Protein AF-A0A535I6F3-F1 (afdb_monomer_lite)

pLDDT: mean 93.2, std 7.78, range [44.72, 98.62]

Sequence (160 aa):
MRSAPRPLDLARDRAALLQLWEVTLGATWPVHADALIAATPLGYVFETPDQLVGAIAFDESGAISYVIVDPSWRRQGIGRALHDAVVDHFRTPPQWHLGGQRSIWPGAPTDLLDADPFFTALGWVMGHTVVDMSMPTSDFRLDPEIPARMAAAGVRFDHA

Secondary structure (DSSP, 8-state):
--PPPEE--HHHHHHHHHHHHIIIIITTS---HHHHHHT-SEEEEEE-SS-EEEEEEE-TTSEEEEEEE-GGGTTSSHHHHHHHHHHHH-SS----EES-TT-SSSS--TT-TTHHHHHHTTT--------------TT----THHHHHHHHTT--PPP-

Radius of gyration: 20.09 Å; chains: 1; bounding box: 48×33×58 Å

Foldseek 3Di:
DQDFWDKDDCVPCLVQVLVQCCQFPCVPDNDDSVLVVLQAPIKIFGDDPVGTFWIWGDDPQQETQDIGGRPVCPPVCRSVSRVVVSCVVDPDDHPHAYADPRHPDNHDDVVVVVRVVVVVVVVDDDDDDDDDDDDDCPPDDDDPVVVVVCVVVVHDDDDD

Structure (mmCIF, N/CA/C/O backbone):
data_AF-A0A535I6F3-F1
#
_entry.id   AF-A0A535I6F3-F1
#
loop_
_atom_site.group_PDB
_atom_site.id
_atom_site.type_symbol
_atom_site.label_atom_id
_atom_site.label_alt_id
_atom_site.label_comp_id
_atom_site.label_asym_id
_atom_site.label_entity_id
_atom_site.label_seq_id
_atom_site.pdbx_PDB_ins_code
_atom_site.Cartn_x
_atom_site.Cartn_y
_atom_site.Cartn_z
_atom_site.occupancy
_atom_site.B_iso_or_equiv
_atom_site.auth_seq_id
_atom_site.auth_comp_id
_atom_site.auth_asym_id
_atom_site.auth_atom_id
_atom_site.pdbx_PDB_model_num
ATOM 1 N N . MET A 1 1 ? -17.852 -2.028 20.811 1.00 44.72 1 MET A N 1
ATOM 2 C CA . MET A 1 1 ? -16.604 -1.289 21.094 1.00 44.72 1 MET A CA 1
ATOM 3 C C . MET A 1 1 ? -15.813 -1.283 19.795 1.00 44.72 1 MET A C 1
ATOM 5 O O . MET A 1 1 ? -15.519 -2.368 19.317 1.00 44.72 1 MET A O 1
ATOM 9 N N . ARG A 1 2 ? -15.599 -0.135 19.138 1.00 54.09 2 ARG A N 1
ATOM 10 C CA . ARG A 1 2 ? -14.717 -0.100 17.957 1.00 54.09 2 ARG A CA 1
ATOM 11 C C . ARG A 1 2 ? -13.286 -0.056 18.489 1.00 54.09 2 ARG A C 1
ATOM 13 O O . ARG A 1 2 ? -12.962 0.885 19.207 1.00 54.09 2 ARG A O 1
ATOM 20 N N . SER A 1 3 ? -12.496 -1.099 18.242 1.00 75.38 3 SER A N 1
ATOM 21 C CA . SER A 1 3 ? -11.056 -1.081 18.510 1.00 75.38 3 SER A CA 1
ATOM 22 C C . SER A 1 3 ? -10.408 0.063 17.720 1.00 75.38 3 SER A C 1
ATOM 24 O O . SER A 1 3 ? -10.918 0.466 16.678 1.00 75.38 3 SER A O 1
ATOM 26 N N . ALA A 1 4 ? -9.333 0.647 18.244 1.00 91.31 4 ALA A N 1
ATOM 27 C CA . ALA A 1 4 ? -8.513 1.596 17.496 1.00 91.31 4 ALA A CA 1
ATOM 28 C C . ALA A 1 4 ? -7.414 0.826 16.742 1.00 91.31 4 ALA A C 1
ATOM 30 O O . ALA A 1 4 ? -7.016 -0.246 17.211 1.00 91.31 4 ALA A O 1
ATOM 31 N N . PRO A 1 5 ? -6.904 1.341 15.608 1.00 97.56 5 PRO A N 1
ATOM 32 C CA . PRO A 1 5 ? -5.697 0.796 15.005 1.00 97.56 5 PRO A CA 1
ATOM 33 C C . PRO A 1 5 ? -4.531 0.798 15.995 1.00 97.56 5 PRO A C 1
ATOM 35 O O . PRO A 1 5 ? -4.380 1.727 16.791 1.00 97.56 5 PRO A O 1
ATOM 38 N N . ARG A 1 6 ? -3.676 -0.218 15.911 1.00 97.19 6 ARG A N 1
ATOM 39 C CA . ARG A 1 6 ? -2.417 -0.298 16.661 1.00 97.19 6 ARG A CA 1
ATOM 40 C C . ARG A 1 6 ? -1.230 -0.387 15.705 1.00 97.19 6 ARG A C 1
ATOM 42 O O . ARG A 1 6 ? -1.422 -0.843 14.577 1.00 97.19 6 ARG A O 1
ATOM 49 N N . PRO A 1 7 ? 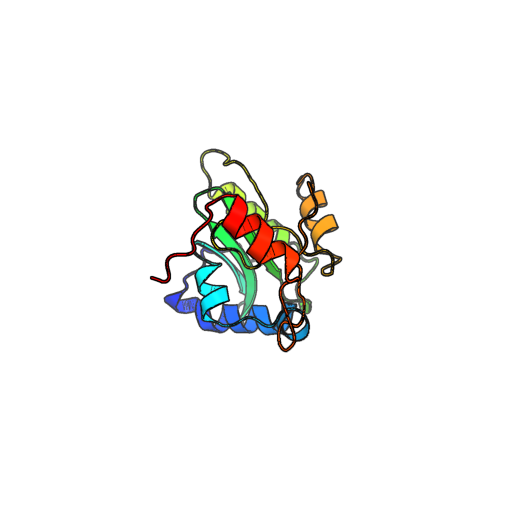-0.017 0.004 16.130 1.00 98.12 7 PRO A N 1
ATOM 50 C CA . PRO A 1 7 ? 1.179 -0.228 15.334 1.00 98.12 7 PRO A CA 1
ATOM 51 C C . PRO A 1 7 ? 1.309 -1.705 14.941 1.00 98.12 7 PRO A C 1
ATOM 53 O O . PRO A 1 7 ? 1.014 -2.606 15.738 1.00 98.12 7 PRO A O 1
ATOM 56 N N . LEU A 1 8 ? 1.721 -1.930 13.697 1.00 98.12 8 LEU A N 1
ATOM 57 C CA . LEU A 1 8 ? 2.099 -3.239 13.183 1.00 98.12 8 LEU A CA 1
ATOM 58 C C . LEU A 1 8 ? 3.414 -3.673 13.839 1.00 98.12 8 LEU A C 1
ATOM 60 O O . LEU A 1 8 ? 4.393 -2.929 13.826 1.00 98.12 8 LEU A O 1
ATOM 64 N N . ASP A 1 9 ? 3.450 -4.896 14.353 1.00 97.44 9 ASP A N 1
ATOM 65 C CA . ASP A 1 9 ? 4.672 -5.554 14.807 1.00 97.44 9 ASP A CA 1
ATOM 66 C C . ASP A 1 9 ? 4.927 -6.751 13.896 1.00 97.44 9 ASP A C 1
ATOM 68 O O . ASP A 1 9 ? 4.275 -7.782 14.020 1.00 97.44 9 ASP A O 1
ATOM 72 N N . LEU A 1 10 ? 5.883 -6.642 12.974 1.00 95.94 10 LEU A N 1
ATOM 73 C CA . LEU A 1 10 ? 6.161 -7.709 12.011 1.00 95.94 10 LEU A CA 1
ATOM 74 C C . LEU A 1 10 ? 6.643 -9.017 12.655 1.00 95.94 10 LEU A C 1
ATOM 76 O O . LEU A 1 10 ? 6.444 -10.076 12.059 1.00 95.94 10 LEU A O 1
ATOM 80 N N . ALA A 1 11 ? 7.234 -8.988 13.852 1.00 96.44 11 ALA A N 1
ATOM 81 C CA . ALA A 1 11 ? 7.609 -10.220 14.544 1.00 96.44 11 ALA A CA 1
ATOM 82 C C . ALA A 1 11 ? 6.364 -11.006 14.987 1.00 96.44 11 ALA A C 1
ATOM 84 O O . ALA A 1 11 ? 6.356 -12.236 14.939 1.00 96.44 11 ALA A O 1
ATOM 85 N N . ARG A 1 12 ? 5.299 -10.292 15.369 1.00 96.31 12 ARG A N 1
ATOM 86 C CA . ARG A 1 12 ? 4.014 -10.856 15.803 1.00 96.31 12 ARG A CA 1
ATOM 87 C C . ARG A 1 12 ? 3.043 -11.097 14.645 1.00 96.31 12 ARG A C 1
ATOM 89 O O . ARG A 1 12 ? 2.385 -12.131 14.587 1.00 96.31 12 ARG A O 1
ATOM 96 N N . ASP A 1 13 ? 2.924 -10.129 13.749 1.00 97.81 13 ASP A N 1
ATOM 97 C CA . ASP A 1 13 ? 1.787 -9.972 12.844 1.00 97.81 13 ASP A CA 1
ATOM 98 C C . ASP A 1 13 ? 2.051 -10.532 11.441 1.00 97.81 13 ASP A C 1
ATOM 100 O O . ASP A 1 13 ? 1.112 -10.655 10.659 1.00 97.81 13 ASP A O 1
ATOM 104 N N . ARG A 1 14 ? 3.295 -10.912 11.102 1.00 97.62 14 ARG A N 1
ATOM 105 C CA . ARG A 1 14 ? 3.678 -11.350 9.742 1.00 97.62 14 ARG A CA 1
ATOM 106 C C . ARG A 1 14 ? 2.745 -12.410 9.161 1.00 97.62 14 ARG A C 1
ATOM 108 O O . ARG A 1 14 ? 2.321 -12.281 8.017 1.00 97.62 14 ARG A O 1
ATOM 115 N N . ALA A 1 15 ? 2.434 -13.457 9.924 1.00 97.81 15 ALA A N 1
ATOM 116 C CA . ALA A 1 15 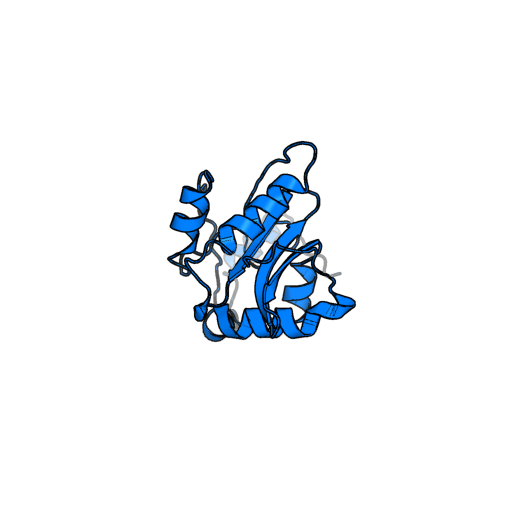? 1.575 -14.540 9.441 1.00 97.81 15 ALA A CA 1
ATOM 117 C C . ALA A 1 15 ? 0.138 -14.060 9.174 1.00 97.81 15 ALA A C 1
ATOM 119 O O . ALA A 1 15 ? -0.422 -14.341 8.117 1.00 97.81 15 ALA A O 1
ATOM 120 N N . ALA A 1 16 ? -0.431 -13.284 10.099 1.00 98.06 16 ALA A N 1
ATOM 121 C CA . ALA A 1 16 ? -1.781 -12.747 9.967 1.00 98.06 16 ALA A CA 1
ATOM 122 C C . ALA A 1 16 ? -1.883 -11.692 8.851 1.00 98.06 16 ALA A C 1
ATOM 124 O O . ALA A 1 16 ? -2.893 -11.633 8.158 1.00 98.06 16 ALA A O 1
ATOM 125 N N . LEU A 1 17 ? -0.830 -10.901 8.627 1.00 98.38 17 LEU A N 1
ATOM 126 C CA . LEU A 1 17 ? -0.760 -9.941 7.527 1.00 98.38 17 LEU A CA 1
ATOM 127 C C . LEU A 1 17 ? -0.752 -10.641 6.161 1.00 98.38 17 LEU A C 1
ATOM 129 O O . LEU A 1 17 ? -1.482 -10.226 5.264 1.00 98.38 17 LEU A O 1
ATOM 133 N N . LEU A 1 18 ? 0.027 -11.719 6.013 1.00 98.25 18 LEU A N 1
ATOM 134 C CA . LEU A 1 18 ? 0.034 -12.535 4.793 1.00 98.25 18 LEU A CA 1
ATOM 135 C C . LEU A 1 18 ? -1.341 -13.153 4.528 1.00 98.25 18 LEU A C 1
ATOM 137 O O . LEU A 1 18 ? -1.821 -13.132 3.399 1.00 98.25 18 LEU A O 1
ATOM 141 N N . GLN A 1 19 ? -2.002 -13.652 5.573 1.00 98.12 19 GLN A N 1
ATOM 142 C CA . GLN A 1 19 ? -3.348 -14.204 5.450 1.00 98.12 19 GLN A CA 1
ATOM 143 C C . GLN A 1 19 ? -4.389 -13.136 5.087 1.00 98.12 19 GLN A C 1
ATOM 145 O O . GLN A 1 19 ? -5.242 -13.379 4.236 1.00 98.12 19 GLN A O 1
ATOM 150 N N . LEU A 1 20 ? -4.303 -11.943 5.683 1.00 98.56 20 LEU A N 1
ATOM 151 C CA . LEU A 1 20 ? -5.165 -10.815 5.335 1.00 98.56 20 LEU A CA 1
ATOM 152 C C . LEU A 1 20 ? -4.978 -10.404 3.869 1.00 98.56 20 LEU A C 1
ATOM 154 O O . LEU A 1 20 ? -5.966 -10.138 3.182 1.00 98.56 20 LEU A O 1
ATOM 158 N N . TRP A 1 21 ? -3.734 -10.371 3.379 1.00 98.31 21 TRP A N 1
ATOM 159 C CA . TRP A 1 21 ? -3.453 -10.105 1.969 1.00 98.31 21 TRP A CA 1
ATOM 160 C C . TRP A 1 21 ? -4.106 -11.147 1.067 1.00 98.31 21 TRP A C 1
ATOM 162 O O . TRP A 1 21 ? -4.833 -10.783 0.148 1.00 98.31 21 TRP A O 1
ATOM 172 N N . GLU A 1 22 ? -3.897 -12.431 1.359 1.00 98.06 22 GLU A N 1
ATOM 173 C CA . GLU A 1 22 ? -4.436 -13.534 0.563 1.00 98.06 22 GLU A CA 1
ATOM 174 C C . GLU A 1 22 ? -5.962 -13.450 0.434 1.00 98.06 22 GLU A C 1
ATOM 176 O O . GLU A 1 22 ? -6.499 -13.469 -0.671 1.00 98.06 22 GLU A O 1
ATOM 181 N N . VAL A 1 23 ? -6.666 -13.250 1.552 1.00 97.81 23 VAL A N 1
ATOM 182 C CA . VAL A 1 23 ? -8.134 -13.123 1.568 1.00 97.81 23 VAL A CA 1
ATOM 183 C C . VAL A 1 23 ? -8.613 -11.874 0.827 1.00 97.81 23 VAL A C 1
ATOM 185 O O . VAL A 1 23 ? -9.679 -11.887 0.211 1.00 97.81 23 VAL A O 1
ATOM 188 N N . THR A 1 24 ? -7.857 -10.777 0.896 1.00 97.44 24 THR A N 1
ATOM 189 C CA . THR A 1 24 ? -8.297 -9.500 0.321 1.00 97.44 24 THR A CA 1
ATOM 190 C C . THR A 1 24 ? -7.994 -9.404 -1.169 1.00 97.44 24 THR A C 1
ATOM 192 O O . THR A 1 24 ? -8.814 -8.872 -1.916 1.00 97.44 24 THR A O 1
ATOM 195 N N . LEU A 1 25 ? -6.813 -9.864 -1.582 1.00 97.31 25 LEU A N 1
ATOM 196 C CA . LEU A 1 25 ? -6.225 -9.590 -2.889 1.00 97.31 25 LEU A CA 1
ATOM 197 C C . LEU A 1 25 ? -5.522 -10.795 -3.525 1.00 97.31 25 LEU A C 1
ATOM 199 O O . LEU A 1 25 ? -5.200 -10.700 -4.700 1.00 97.31 25 LEU A O 1
ATOM 203 N N . GLY A 1 26 ? -5.305 -11.916 -2.829 1.00 96.69 26 GLY A N 1
ATOM 204 C CA . GLY A 1 26 ? -4.483 -13.035 -3.326 1.00 96.69 26 GLY A CA 1
ATOM 205 C C . GLY A 1 26 ? -4.932 -13.615 -4.671 1.00 96.69 26 GLY A C 1
ATOM 206 O O . GLY A 1 26 ? -4.102 -13.997 -5.492 1.00 96.69 26 GLY A O 1
ATOM 207 N N . ALA A 1 27 ? -6.239 -13.589 -4.949 1.00 95.19 27 ALA A N 1
ATOM 208 C CA . ALA A 1 27 ? -6.792 -14.042 -6.225 1.00 95.19 27 ALA A CA 1
ATOM 209 C C . ALA A 1 27 ? -6.404 -13.153 -7.422 1.00 95.19 27 ALA A C 1
ATOM 211 O O . ALA A 1 27 ? -6.264 -13.657 -8.535 1.00 95.19 27 ALA A O 1
ATOM 212 N N . THR A 1 28 ? -6.252 -11.844 -7.209 1.00 94.38 28 THR A N 1
ATOM 213 C CA . THR A 1 28 ? -6.004 -10.858 -8.278 1.00 94.38 28 THR A CA 1
ATOM 214 C C . THR A 1 28 ? -4.554 -10.375 -8.284 1.00 94.38 28 THR A C 1
ATOM 216 O O . THR A 1 28 ? -3.971 -10.152 -9.338 1.00 94.38 28 THR A O 1
ATOM 219 N N . TRP A 1 29 ? -3.964 -10.260 -7.097 1.00 95.62 29 TRP A N 1
ATOM 220 C CA . TRP A 1 29 ? -2.621 -9.768 -6.815 1.00 95.62 29 TRP A CA 1
ATOM 221 C C . TRP A 1 29 ? -1.909 -10.727 -5.846 1.00 95.62 29 TRP A C 1
ATOM 223 O O . TRP A 1 29 ? -1.702 -10.390 -4.673 1.00 95.62 29 TRP A O 1
ATOM 233 N N . PRO A 1 30 ? -1.538 -11.939 -6.300 1.00 96.19 30 PRO A N 1
ATOM 234 C CA . PRO A 1 30 ? -0.732 -12.844 -5.492 1.00 96.19 30 PRO A CA 1
ATOM 235 C C . PRO A 1 30 ? 0.618 -12.189 -5.188 1.00 96.19 30 PRO A C 1
ATOM 237 O O . PRO A 1 30 ? 1.251 -11.603 -6.068 1.00 96.19 30 PRO A O 1
ATOM 240 N N . VAL A 1 31 ? 1.077 -12.291 -3.941 1.00 95.38 31 VAL A N 1
ATOM 241 C CA . VAL A 1 31 ? 2.319 -11.645 -3.501 1.00 95.38 31 VAL A CA 1
ATOM 242 C C . VAL A 1 31 ? 3.244 -12.649 -2.831 1.00 95.38 31 VAL A C 1
ATOM 244 O O . VAL A 1 31 ? 2.822 -13.478 -2.025 1.00 95.38 31 VAL A O 1
ATOM 247 N N . HIS A 1 32 ? 4.538 -12.565 -3.143 1.00 95.56 32 HIS A N 1
ATOM 248 C CA . HIS A 1 32 ? 5.539 -13.300 -2.381 1.00 95.56 32 HIS A CA 1
ATOM 249 C C . HIS A 1 32 ? 5.691 -12.675 -0.992 1.00 95.56 32 HIS A C 1
ATOM 251 O O . HIS A 1 32 ? 5.707 -11.449 -0.857 1.00 95.56 32 HIS A O 1
ATOM 257 N N . ALA A 1 33 ? 5.872 -13.504 0.038 1.00 96.19 33 ALA A N 1
ATOM 258 C CA . ALA A 1 33 ? 5.939 -13.020 1.412 1.00 96.19 33 ALA A CA 1
ATOM 259 C C . ALA A 1 33 ? 7.023 -11.948 1.603 1.00 96.19 33 ALA A C 1
ATOM 261 O O . ALA A 1 33 ? 6.762 -10.909 2.198 1.00 96.19 33 ALA A O 1
ATOM 262 N N . ASP A 1 34 ? 8.214 -12.154 1.044 1.00 95.62 34 ASP A N 1
ATOM 263 C CA . ASP A 1 34 ? 9.316 -11.196 1.185 1.00 95.62 34 ASP A CA 1
ATOM 264 C C . ASP A 1 34 ? 9.036 -9.853 0.501 1.00 95.62 34 ASP A C 1
ATOM 266 O O . ASP A 1 34 ? 9.448 -8.817 1.015 1.00 95.62 34 ASP A O 1
ATOM 270 N N . ALA A 1 35 ? 8.286 -9.849 -0.607 1.00 94.62 35 ALA A N 1
ATOM 271 C CA . ALA A 1 35 ? 7.893 -8.617 -1.286 1.00 94.62 35 ALA A CA 1
ATOM 272 C C . ALA A 1 35 ? 6.888 -7.822 -0.442 1.00 94.62 35 ALA A C 1
ATOM 274 O O . ALA A 1 35 ? 7.059 -6.616 -0.268 1.00 94.62 35 ALA A O 1
ATOM 275 N N . LEU A 1 36 ? 5.897 -8.499 0.154 1.00 96.75 36 LEU A N 1
ATOM 276 C CA . LEU A 1 36 ? 4.948 -7.851 1.061 1.00 96.75 36 LEU A CA 1
ATOM 277 C C . LEU A 1 36 ? 5.657 -7.243 2.275 1.00 96.75 36 LEU A C 1
ATOM 279 O O . LEU A 1 36 ? 5.398 -6.099 2.636 1.00 96.75 36 LEU A O 1
ATOM 283 N N . ILE A 1 37 ? 6.587 -7.981 2.884 1.00 96.25 37 ILE A N 1
ATOM 284 C CA . ILE A 1 37 ? 7.324 -7.499 4.058 1.00 96.25 37 ILE A CA 1
ATOM 285 C C . ILE A 1 37 ? 8.263 -6.349 3.694 1.00 96.25 37 ILE A C 1
ATOM 287 O O . ILE A 1 37 ? 8.309 -5.355 4.416 1.00 96.25 37 ILE A O 1
ATOM 291 N N . ALA A 1 38 ? 8.958 -6.430 2.558 1.00 94.12 38 ALA A N 1
ATOM 292 C CA . ALA A 1 38 ? 9.769 -5.322 2.062 1.00 94.12 38 ALA A CA 1
ATOM 293 C C . ALA A 1 38 ? 8.927 -4.061 1.818 1.00 94.12 38 ALA A C 1
ATOM 295 O O . ALA A 1 38 ? 9.409 -2.958 2.080 1.00 94.12 38 ALA A O 1
ATOM 296 N N . ALA A 1 39 ? 7.674 -4.233 1.381 1.00 94.44 39 ALA A N 1
ATOM 297 C CA . ALA A 1 39 ? 6.728 -3.146 1.163 1.00 94.44 39 ALA A CA 1
ATOM 298 C C . ALA A 1 39 ? 6.032 -2.617 2.429 1.00 94.44 39 ALA A C 1
ATOM 300 O O . ALA A 1 39 ? 5.212 -1.701 2.355 1.00 94.44 39 ALA A O 1
ATOM 301 N N . THR A 1 40 ? 6.370 -3.168 3.597 1.00 95.31 40 THR A N 1
ATOM 302 C CA . THR A 1 40 ? 5.744 -2.830 4.881 1.00 95.31 40 THR A CA 1
ATOM 303 C C . THR A 1 40 ? 6.788 -2.405 5.921 1.00 95.31 40 THR A C 1
ATOM 305 O O . THR A 1 40 ? 6.926 -3.057 6.955 1.00 95.31 40 THR A O 1
ATOM 308 N N . PRO A 1 41 ? 7.576 -1.338 5.680 1.00 90.75 41 PRO A N 1
ATOM 309 C CA . PRO A 1 41 ? 8.590 -0.913 6.643 1.00 90.75 41 PRO A CA 1
ATOM 310 C C . PRO A 1 41 ? 7.969 -0.349 7.932 1.00 90.75 41 PRO A C 1
ATOM 312 O O . PRO A 1 41 ? 8.506 -0.588 9.012 1.00 90.75 41 PRO A O 1
ATOM 315 N N . LEU A 1 42 ? 6.833 0.347 7.827 1.00 95.44 42 LEU A N 1
ATOM 316 C CA . LEU A 1 42 ? 5.976 0.766 8.937 1.00 95.44 42 LEU A CA 1
ATOM 317 C C . LEU A 1 42 ? 4.523 0.398 8.626 1.00 95.44 42 LEU A C 1
ATOM 319 O O . LEU A 1 42 ? 4.148 0.189 7.469 1.00 95.44 42 LEU A O 1
ATOM 323 N N . GLY A 1 43 ? 3.679 0.358 9.655 1.00 97.19 43 GLY A N 1
ATOM 324 C CA . GLY A 1 43 ? 2.255 0.158 9.442 1.00 97.19 43 GLY A CA 1
ATOM 325 C C . GLY A 1 43 ? 1.403 0.253 10.696 1.00 97.19 43 GLY A C 1
ATOM 326 O O . GLY A 1 43 ? 1.898 0.230 11.824 1.00 97.19 43 GLY A O 1
ATOM 327 N N . TYR A 1 44 ? 0.096 0.313 10.470 1.00 98.62 44 TYR A N 1
ATOM 328 C CA . TYR A 1 44 ? -0.925 0.097 11.489 1.00 98.62 44 TYR A CA 1
ATOM 329 C C . TYR A 1 44 ? -1.813 -1.069 11.074 1.00 98.62 44 TYR A C 1
ATOM 331 O O . TYR A 1 44 ? -2.076 -1.281 9.889 1.00 98.62 44 TYR A O 1
ATOM 339 N N . VAL A 1 45 ? -2.305 -1.808 12.060 1.00 98.56 45 VAL A N 1
ATOM 340 C CA . VAL A 1 45 ? -3.273 -2.884 11.870 1.00 98.56 45 VAL A CA 1
ATOM 341 C C . VAL A 1 45 ? -4.521 -2.636 12.692 1.00 98.56 45 VAL A C 1
ATOM 343 O O . VAL A 1 45 ? -4.489 -2.011 13.755 1.00 98.56 45 VAL A O 1
ATOM 346 N N . PHE A 1 46 ? -5.633 -3.150 12.190 1.00 98.38 46 PHE A N 1
ATOM 347 C CA . PHE A 1 46 ? -6.906 -3.169 12.879 1.00 98.38 46 PHE A CA 1
ATOM 348 C C . PHE A 1 46 ? -7.251 -4.616 13.206 1.00 98.38 46 PHE A C 1
ATOM 350 O O . PHE A 1 46 ? -7.339 -5.454 12.306 1.00 98.38 46 PHE A O 1
ATOM 357 N N . GLU A 1 47 ? -7.449 -4.904 14.489 1.00 95.88 47 GLU A N 1
ATOM 358 C CA . GLU A 1 47 ? -7.736 -6.253 14.964 1.00 95.88 47 GLU A CA 1
ATOM 359 C C . GLU A 1 47 ? -9.097 -6.339 15.653 1.00 95.88 47 GLU A C 1
ATOM 361 O O . GLU A 1 47 ? -9.578 -5.415 16.322 1.00 95.88 47 GLU A O 1
ATOM 366 N N . THR A 1 48 ? -9.721 -7.485 15.443 1.00 92.94 48 THR A N 1
ATOM 367 C CA . THR A 1 48 ? -10.813 -8.012 16.256 1.00 92.94 48 THR A CA 1
ATOM 368 C C . THR A 1 48 ? -10.203 -8.921 17.329 1.00 92.94 48 THR A C 1
ATOM 370 O O . THR A 1 48 ? -9.009 -9.215 17.254 1.00 92.94 48 THR A O 1
ATOM 373 N N . PRO A 1 49 ? -10.980 -9.403 18.315 1.00 89.94 49 PRO A N 1
ATOM 374 C CA . PRO A 1 49 ? -10.477 -10.403 19.258 1.00 89.94 49 PRO A CA 1
ATOM 375 C C . PRO A 1 49 ? -9.910 -11.662 18.583 1.00 89.94 49 PRO A C 1
ATOM 377 O O . PRO A 1 49 ? -9.022 -12.296 19.145 1.00 89.94 49 PRO A O 1
ATOM 380 N N . ASP A 1 50 ? -10.400 -11.992 17.384 1.00 90.56 50 ASP A N 1
ATOM 381 C CA . ASP A 1 50 ? -10.105 -13.258 16.715 1.00 90.56 50 ASP A CA 1
ATOM 382 C C . ASP A 1 50 ? -9.037 -13.134 15.616 1.00 90.56 50 ASP A C 1
ATOM 384 O O . ASP A 1 50 ? -8.325 -14.097 15.340 1.00 90.56 50 ASP A O 1
ATOM 388 N N . GLN A 1 51 ? -8.923 -11.971 14.959 1.00 94.12 51 GLN A N 1
ATOM 389 C CA . GLN A 1 51 ? -8.064 -11.807 13.776 1.00 94.12 51 GLN A CA 1
ATOM 390 C C . GLN A 1 51 ? -7.747 -10.349 13.411 1.00 94.12 51 GLN A C 1
ATOM 392 O O . GLN A 1 51 ? -8.493 -9.421 13.752 1.00 94.12 51 GLN A O 1
ATOM 397 N N . LEU A 1 52 ? -6.676 -10.168 12.628 1.00 97.00 52 LEU A N 1
ATOM 398 C CA . LEU A 1 52 ? -6.422 -8.937 11.875 1.00 97.00 52 LEU A CA 1
ATOM 399 C C . LEU A 1 52 ? -7.431 -8.816 10.729 1.00 97.00 52 LEU A C 1
ATOM 401 O O . LEU A 1 52 ? -7.587 -9.739 9.939 1.00 97.00 52 LEU A O 1
ATOM 405 N N . VAL A 1 53 ? -8.087 -7.663 10.626 1.00 98.19 53 VAL A N 1
ATOM 406 C CA . VAL A 1 53 ? -9.116 -7.391 9.603 1.00 98.19 53 VAL A CA 1
ATOM 407 C C . VAL A 1 53 ? -8.780 -6.191 8.726 1.00 98.19 53 VAL A C 1
ATOM 409 O O . VAL A 1 53 ? -9.497 -5.893 7.773 1.00 98.19 53 VAL A O 1
ATOM 412 N N . GLY A 1 54 ? -7.700 -5.477 9.031 1.00 98.50 54 GLY A N 1
ATOM 413 C CA . GLY A 1 54 ? -7.224 -4.380 8.207 1.00 98.50 54 GLY A CA 1
ATOM 414 C C . GLY A 1 54 ? -5.769 -4.048 8.486 1.00 98.50 54 GLY A C 1
ATOM 415 O O . GLY A 1 54 ? -5.279 -4.249 9.597 1.00 98.50 54 GLY A O 1
ATOM 416 N N . ALA A 1 55 ? -5.090 -3.531 7.472 1.00 98.62 55 ALA A N 1
ATOM 417 C CA . ALA A 1 55 ? -3.712 -3.085 7.558 1.00 98.62 55 ALA A CA 1
ATOM 418 C C . ALA A 1 55 ? -3.480 -1.895 6.626 1.00 98.62 55 ALA A C 1
ATOM 420 O O . ALA A 1 55 ? -4.072 -1.809 5.548 1.00 98.62 55 ALA A O 1
ATOM 421 N N . ILE A 1 56 ? -2.595 -0.998 7.038 1.00 98.31 56 ILE A N 1
ATOM 422 C CA . ILE A 1 56 ? -2.051 0.074 6.209 1.00 98.31 56 ILE A CA 1
ATOM 423 C C . ILE A 1 56 ? -0.537 0.087 6.368 1.00 98.31 56 ILE A C 1
ATOM 425 O O . ILE A 1 56 ? -0.033 -0.017 7.488 1.00 98.31 56 ILE A O 1
ATOM 429 N N . ALA A 1 57 ? 0.167 0.195 5.249 1.00 97.62 57 ALA A N 1
ATOM 430 C CA . ALA A 1 57 ? 1.620 0.215 5.190 1.00 97.62 57 ALA A CA 1
ATOM 431 C C . ALA A 1 57 ? 2.110 1.541 4.623 1.00 97.62 57 ALA A C 1
ATOM 433 O O . ALA A 1 57 ? 1.565 2.043 3.634 1.00 97.62 57 ALA A O 1
ATOM 434 N N . PHE A 1 58 ? 3.149 2.089 5.241 1.00 96.00 58 PHE A N 1
ATOM 435 C CA . PHE A 1 58 ? 3.743 3.360 4.849 1.00 96.00 58 PHE A CA 1
ATOM 436 C C . PHE A 1 58 ? 5.238 3.396 5.182 1.00 96.00 58 PHE A C 1
ATOM 438 O O . PHE A 1 58 ? 5.757 2.472 5.811 1.00 96.00 58 PHE A O 1
ATOM 445 N N . ASP A 1 59 ? 5.936 4.447 4.757 1.00 93.31 59 ASP A N 1
ATOM 446 C CA . ASP A 1 59 ? 7.327 4.706 5.133 1.00 93.31 59 ASP A CA 1
ATOM 447 C C . ASP A 1 59 ? 7.527 6.101 5.751 1.00 93.31 59 ASP A C 1
ATOM 449 O O . ASP A 1 59 ? 6.622 6.932 5.775 1.00 93.31 59 ASP A O 1
ATOM 453 N N . GLU A 1 60 ? 8.737 6.353 6.253 1.00 91.81 60 GLU A N 1
ATOM 454 C CA . GLU A 1 60 ? 9.143 7.599 6.927 1.00 91.81 60 GLU A CA 1
ATOM 455 C C . GLU A 1 60 ? 8.991 8.866 6.065 1.00 91.81 60 GLU A C 1
ATOM 457 O O . GLU A 1 60 ? 9.033 9.979 6.588 1.00 91.81 60 GLU A O 1
ATOM 462 N N . SER A 1 61 ? 8.836 8.731 4.744 1.00 91.50 61 SER A N 1
ATOM 463 C CA . SER A 1 61 ? 8.613 9.869 3.849 1.00 91.50 61 SER A CA 1
ATOM 464 C C . SER A 1 61 ? 7.142 10.271 3.735 1.00 91.50 61 SER A C 1
ATOM 466 O O . SER A 1 61 ? 6.853 11.306 3.142 1.00 91.50 61 SER A O 1
ATOM 468 N N . GLY A 1 62 ? 6.221 9.491 4.312 1.00 91.06 62 GLY A N 1
ATOM 469 C CA . GLY A 1 62 ? 4.776 9.670 4.149 1.00 91.06 62 GLY A CA 1
ATOM 470 C C . GLY A 1 62 ? 4.197 8.941 2.935 1.00 91.06 62 GLY A C 1
ATOM 471 O O . GLY A 1 62 ? 3.029 9.144 2.601 1.00 91.06 62 GLY A O 1
ATOM 472 N N . ALA A 1 63 ? 4.980 8.087 2.274 1.00 94.44 63 ALA A N 1
ATOM 473 C CA . ALA A 1 63 ? 4.498 7.245 1.189 1.00 94.44 63 ALA A CA 1
ATOM 474 C C . ALA A 1 63 ? 3.580 6.151 1.741 1.00 94.44 63 ALA A C 1
ATOM 476 O O . ALA A 1 63 ? 4.011 5.371 2.590 1.00 94.44 63 ALA A O 1
ATOM 477 N N . ILE A 1 64 ? 2.345 6.038 1.248 1.00 95.75 64 ILE A N 1
ATOM 478 C CA . ILE A 1 64 ? 1.446 4.928 1.597 1.00 95.75 64 ILE A CA 1
ATOM 479 C C . ILE A 1 64 ? 1.570 3.851 0.521 1.00 95.75 6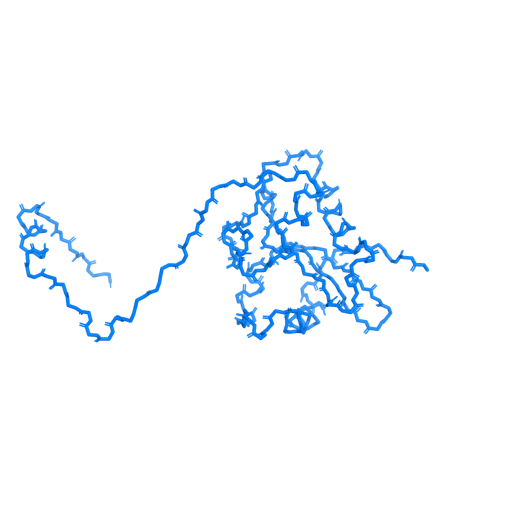4 ILE A C 1
ATOM 481 O O . ILE A 1 64 ? 1.159 4.060 -0.621 1.00 95.75 64 ILE A O 1
ATOM 485 N N . SER A 1 65 ? 2.110 2.681 0.877 1.00 95.25 65 SER A N 1
ATOM 486 C CA . SER A 1 65 ? 2.255 1.572 -0.075 1.00 95.25 65 SER A CA 1
ATOM 487 C C . SER A 1 65 ? 0.929 0.872 -0.348 1.00 95.25 65 SER A C 1
ATOM 489 O O . SER A 1 65 ? 0.689 0.471 -1.484 1.00 95.25 65 SER A O 1
ATOM 491 N N . TYR A 1 66 ? 0.116 0.633 0.682 1.00 96.56 66 TYR A N 1
ATOM 492 C CA . TYR A 1 66 ? -1.191 -0.001 0.533 1.00 96.56 66 TYR A CA 1
ATOM 493 C C . TYR A 1 66 ? -2.064 0.226 1.764 1.00 96.56 66 TYR A C 1
ATOM 495 O O . TYR A 1 66 ? -1.576 0.435 2.875 1.00 96.56 66 TYR A O 1
ATOM 503 N N . VAL A 1 67 ? -3.371 0.084 1.562 1.00 97.44 67 VAL A N 1
ATOM 504 C CA . VAL A 1 67 ? -4.366 -0.098 2.618 1.00 97.44 67 VAL A CA 1
ATOM 505 C C . VAL A 1 67 ? -5.298 -1.227 2.202 1.00 97.44 67 VAL A C 1
ATOM 507 O O . VAL A 1 67 ? -5.849 -1.219 1.103 1.00 97.44 67 VAL A O 1
ATOM 510 N N . ILE A 1 68 ? -5.463 -2.215 3.074 1.00 97.94 68 ILE A N 1
ATOM 511 C CA . ILE A 1 68 ? -6.330 -3.369 2.842 1.00 97.94 68 ILE A CA 1
ATOM 512 C C . ILE A 1 68 ? -7.248 -3.577 4.038 1.00 97.94 68 ILE A C 1
ATOM 514 O O . ILE A 1 68 ? -6.867 -3.372 5.190 1.00 97.94 68 ILE A O 1
ATOM 518 N N . VAL A 1 69 ? -8.482 -3.974 3.748 1.00 98.38 69 VAL A N 1
ATOM 519 C CA . VAL A 1 69 ? -9.489 -4.346 4.742 1.00 98.38 69 VAL A CA 1
ATOM 520 C C . VAL A 1 69 ? -10.178 -5.597 4.228 1.00 98.38 69 VAL A C 1
ATOM 522 O O . VAL A 1 69 ? -10.622 -5.614 3.069 1.00 98.38 69 VAL A O 1
ATOM 525 N N . ASP A 1 70 ? -10.282 -6.598 5.102 1.00 97.81 70 ASP A N 1
ATOM 526 C CA . ASP A 1 70 ? -11.018 -7.834 4.852 1.00 97.81 70 ASP A CA 1
ATOM 527 C C . ASP A 1 70 ? -12.394 -7.481 4.258 1.00 97.81 70 ASP A C 1
ATOM 529 O O . ASP A 1 70 ? -13.107 -6.647 4.836 1.00 97.81 70 ASP A O 1
ATOM 533 N N . PRO A 1 71 ? -12.781 -8.068 3.109 1.00 96.94 71 PRO A N 1
ATOM 534 C CA . PRO A 1 71 ? -14.049 -7.775 2.447 1.00 96.94 71 PRO A CA 1
ATOM 535 C C . PRO A 1 71 ? -15.275 -7.814 3.371 1.00 96.94 71 PRO A C 1
ATOM 537 O O . PRO A 1 71 ? -16.153 -6.958 3.250 1.00 96.94 71 PRO A O 1
ATOM 540 N N . SER A 1 72 ? -15.306 -8.733 4.339 1.00 97.00 72 SER A N 1
ATOM 541 C CA . SER A 1 72 ? -16.405 -8.919 5.301 1.00 97.00 72 SER A CA 1
ATOM 542 C C . SER A 1 72 ? -16.498 -7.794 6.339 1.00 97.00 72 SER A C 1
ATOM 544 O O . SER A 1 72 ? -17.527 -7.617 6.990 1.00 97.00 72 SER A O 1
ATOM 546 N N . TRP A 1 73 ? -15.432 -7.005 6.484 1.00 97.00 73 TRP A N 1
ATOM 547 C CA . TRP A 1 73 ? -15.302 -5.915 7.453 1.00 97.00 73 TRP A CA 1
ATOM 548 C C . TRP A 1 73 ? -15.284 -4.524 6.797 1.00 97.00 73 TRP A C 1
ATOM 550 O O . TRP A 1 73 ? -15.157 -3.495 7.474 1.00 97.00 73 TRP A O 1
ATOM 560 N N . ARG A 1 74 ? -15.453 -4.451 5.470 1.00 95.88 74 ARG A N 1
ATOM 561 C CA . ARG A 1 74 ? -15.509 -3.184 4.727 1.00 95.88 74 ARG A CA 1
ATOM 562 C C . ARG A 1 74 ? -16.746 -2.359 5.084 1.00 95.88 74 ARG A C 1
ATOM 564 O O . ARG A 1 74 ? -17.743 -2.850 5.599 1.00 95.88 74 ARG A O 1
ATOM 571 N N . ARG A 1 75 ? -16.667 -1.055 4.787 1.00 95.44 75 ARG A N 1
ATOM 572 C CA . ARG A 1 75 ? -17.728 -0.050 5.029 1.00 95.44 75 ARG A CA 1
ATOM 573 C C . ARG A 1 75 ? -18.115 0.143 6.506 1.00 95.44 75 ARG A C 1
ATOM 575 O O . ARG A 1 75 ? -19.131 0.759 6.799 1.00 95.44 75 ARG A O 1
ATOM 582 N N . GLN A 1 76 ? -17.255 -0.278 7.436 1.00 95.94 76 GLN A N 1
ATOM 583 C CA . GLN A 1 76 ? -17.431 -0.063 8.882 1.00 95.94 76 GLN A CA 1
ATOM 584 C C . GLN A 1 76 ? -16.543 1.059 9.457 1.00 95.94 76 GLN A C 1
ATOM 586 O O . GLN A 1 76 ? -16.521 1.289 10.665 1.00 95.94 76 GLN A O 1
ATOM 591 N N . GLY A 1 77 ? -15.813 1.779 8.596 1.00 96.62 77 GLY A N 1
ATOM 592 C CA . GLY A 1 77 ? -14.903 2.865 8.986 1.00 96.62 77 GLY A CA 1
ATOM 593 C C . GLY A 1 77 ? -13.460 2.434 9.279 1.00 96.62 77 GLY A C 1
ATOM 594 O O . GLY A 1 77 ? -12.641 3.292 9.580 1.00 96.62 77 GLY A O 1
ATOM 595 N N . ILE A 1 78 ? -13.127 1.145 9.140 1.00 97.94 78 ILE A N 1
ATOM 596 C CA . ILE A 1 78 ? -11.785 0.600 9.424 1.00 97.94 78 ILE A CA 1
ATOM 597 C C . ILE A 1 78 ? -10.703 1.243 8.548 1.00 97.94 78 ILE A C 1
ATOM 599 O O . ILE A 1 78 ? -9.702 1.715 9.073 1.00 97.94 78 ILE A O 1
ATOM 603 N N . GLY A 1 79 ? -10.922 1.326 7.229 1.00 98.00 79 GLY A N 1
ATOM 604 C CA . GLY A 1 79 ? -9.953 1.944 6.315 1.00 98.00 79 GLY A CA 1
ATOM 605 C C . GLY A 1 79 ? -9.677 3.414 6.646 1.00 98.00 79 GLY A C 1
ATOM 606 O O . GLY A 1 79 ? -8.529 3.843 6.616 1.00 98.00 79 GLY A O 1
ATOM 607 N N . ARG A 1 80 ? -10.713 4.167 7.045 1.00 98.06 80 ARG A N 1
ATOM 608 C CA . ARG A 1 80 ? -10.555 5.547 7.525 1.00 98.06 80 ARG A CA 1
ATOM 609 C C . ARG A 1 80 ? -9.753 5.593 8.821 1.00 98.06 80 ARG A C 1
ATOM 611 O O . ARG A 1 80 ? -8.806 6.353 8.895 1.00 98.06 80 ARG A O 1
ATOM 618 N N . ALA A 1 81 ? -10.087 4.757 9.803 1.00 98.12 81 ALA A N 1
ATOM 619 C CA . ALA A 1 81 ? -9.356 4.726 11.067 1.00 98.12 81 ALA A CA 1
ATOM 620 C C . ALA A 1 81 ? -7.863 4.418 10.858 1.00 98.12 81 ALA A C 1
ATOM 622 O O . ALA A 1 81 ? -7.015 5.069 11.455 1.00 98.12 81 ALA A O 1
ATOM 623 N N . LEU A 1 82 ? -7.542 3.458 9.983 1.00 98.56 82 LEU A N 1
ATOM 624 C CA . LEU A 1 82 ? -6.165 3.133 9.603 1.00 98.56 82 LEU A CA 1
ATOM 625 C C . LEU A 1 82 ? -5.453 4.321 8.948 1.00 98.56 82 LEU A C 1
ATOM 627 O O . LEU A 1 82 ? -4.338 4.646 9.336 1.00 98.56 82 LEU A O 1
ATOM 631 N N . HIS A 1 83 ? -6.100 4.977 7.984 1.00 97.81 83 HIS A N 1
ATOM 632 C CA . HIS A 1 83 ? -5.566 6.178 7.346 1.00 97.81 83 HIS A CA 1
ATOM 633 C C . HIS A 1 83 ? -5.310 7.301 8.358 1.00 97.81 83 HIS A C 1
ATOM 635 O O . HIS A 1 83 ? -4.223 7.870 8.378 1.00 97.81 83 HIS A O 1
ATOM 641 N N . ASP A 1 84 ? -6.281 7.588 9.223 1.00 97.25 84 ASP A N 1
ATOM 642 C CA . ASP A 1 84 ? -6.174 8.648 10.226 1.00 97.25 84 ASP A CA 1
ATOM 643 C C . ASP A 1 84 ? -5.024 8.353 11.206 1.00 97.25 84 ASP A C 1
ATOM 645 O O . ASP A 1 84 ? -4.254 9.251 11.525 1.00 97.25 84 ASP A O 1
ATOM 649 N N . ALA A 1 85 ? -4.806 7.084 11.578 1.00 97.44 85 ALA A N 1
ATOM 650 C CA . ALA A 1 85 ? -3.653 6.683 12.388 1.00 97.44 85 ALA A CA 1
ATOM 651 C C . ALA A 1 85 ? -2.300 6.946 11.699 1.00 97.44 85 ALA A C 1
ATOM 653 O O . ALA A 1 85 ? -1.329 7.278 12.376 1.00 97.44 85 ALA A O 1
ATOM 654 N N . VAL A 1 86 ? -2.226 6.821 10.368 1.00 96.81 86 VAL A N 1
ATOM 655 C CA . VAL A 1 86 ? -1.026 7.198 9.603 1.00 96.81 86 VAL A CA 1
ATOM 656 C C . VAL A 1 86 ? -0.868 8.712 9.564 1.00 96.81 86 VAL A C 1
ATOM 658 O O . VAL A 1 86 ? 0.234 9.197 9.779 1.00 96.81 86 VAL A O 1
ATOM 661 N N . VAL A 1 87 ? -1.938 9.477 9.346 1.00 95.62 87 VAL A N 1
ATOM 662 C CA . VAL A 1 87 ? -1.870 10.948 9.371 1.00 95.62 87 VAL A CA 1
ATOM 663 C C . VAL A 1 87 ? -1.402 11.452 10.740 1.00 95.62 87 VAL A C 1
ATOM 665 O O . VAL A 1 87 ? -0.490 12.274 10.805 1.00 95.62 87 VAL A O 1
ATOM 668 N N . ASP A 1 88 ? -1.950 10.897 11.822 1.00 95.38 88 ASP A N 1
ATOM 669 C CA . ASP A 1 88 ? -1.601 11.245 13.204 1.00 95.38 88 ASP A CA 1
ATOM 670 C C . ASP A 1 88 ? -0.179 10.805 13.600 1.00 95.38 88 ASP A C 1
ATOM 672 O O . ASP A 1 88 ? 0.398 11.342 14.550 1.00 95.38 88 ASP A O 1
ATOM 676 N N . HIS A 1 89 ? 0.413 9.845 12.879 1.00 95.62 89 HIS A N 1
ATOM 677 C CA . HIS A 1 89 ? 1.794 9.410 13.098 1.00 95.62 89 HIS A CA 1
ATOM 678 C C . HIS A 1 89 ? 2.795 10.550 12.855 1.00 95.62 89 HIS A C 1
ATOM 680 O O . HIS A 1 89 ? 3.797 10.677 13.566 1.00 95.62 89 HIS A O 1
ATOM 686 N N . PHE A 1 90 ? 2.527 11.404 11.865 1.00 95.00 90 PHE A N 1
ATOM 687 C CA . PHE A 1 90 ? 3.441 12.465 11.464 1.00 95.00 90 PHE A CA 1
ATOM 688 C C . PHE A 1 90 ? 3.153 13.764 12.215 1.00 95.00 90 PHE A C 1
ATOM 690 O O . PHE A 1 90 ? 2.129 14.414 12.025 1.00 95.00 90 PHE A O 1
ATOM 697 N N . ARG A 1 91 ? 4.120 14.210 13.027 1.00 88.94 91 ARG A N 1
ATOM 698 C CA . ARG A 1 91 ? 4.035 15.500 13.744 1.00 88.94 91 ARG A CA 1
ATOM 699 C C . ARG A 1 91 ? 3.982 16.707 12.806 1.00 88.94 91 ARG A C 1
ATOM 701 O O . ARG A 1 91 ? 3.351 17.708 13.132 1.00 88.94 91 ARG A O 1
ATOM 708 N N . THR A 1 92 ? 4.674 16.608 11.675 1.00 90.44 92 THR A N 1
ATOM 709 C CA . THR A 1 92 ? 4.664 17.597 10.595 1.00 90.44 92 THR A CA 1
ATOM 710 C C . THR A 1 92 ? 4.197 16.884 9.334 1.00 90.44 92 THR A C 1
ATOM 712 O O . THR A 1 92 ? 4.777 15.843 9.024 1.00 90.44 92 THR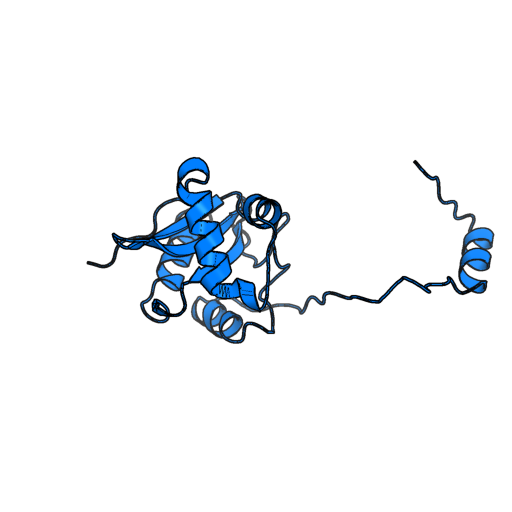 A O 1
ATOM 715 N N . PRO A 1 93 ? 3.201 17.413 8.600 1.00 88.06 93 PRO A N 1
ATOM 716 C CA . PRO A 1 93 ? 2.697 16.758 7.402 1.00 88.06 93 PRO A CA 1
ATOM 717 C C . PRO A 1 93 ? 3.818 16.516 6.378 1.00 88.06 93 PRO A C 1
ATOM 719 O O . PRO A 1 93 ? 4.475 17.481 5.971 1.00 88.06 93 PRO A O 1
ATOM 722 N N . PRO A 1 94 ? 4.052 15.260 5.965 1.00 91.56 94 PRO A N 1
ATOM 723 C CA . PRO A 1 94 ? 4.968 14.954 4.881 1.00 91.56 94 PRO A CA 1
ATOM 724 C C . PRO A 1 94 ? 4.356 15.329 3.524 1.00 91.56 94 PRO A C 1
ATOM 726 O O . PRO A 1 94 ? 3.195 15.737 3.418 1.00 91.56 94 PRO A O 1
ATOM 729 N N . GLN A 1 95 ? 5.135 15.150 2.458 1.00 89.81 95 GLN A N 1
ATOM 730 C CA . GLN A 1 95 ? 4.574 15.128 1.114 1.00 89.81 95 GLN A CA 1
ATOM 731 C C . GLN A 1 95 ? 3.878 13.782 0.897 1.00 89.81 95 GLN A C 1
ATOM 733 O O . GLN A 1 95 ? 4.507 12.798 0.531 1.00 89.81 95 GLN A O 1
ATOM 738 N N . TRP A 1 96 ? 2.571 13.748 1.132 1.00 92.75 96 TRP A N 1
ATOM 739 C CA . TRP A 1 96 ? 1.761 12.549 0.949 1.00 92.75 96 TRP A CA 1
ATOM 740 C C . TRP A 1 96 ? 1.742 12.084 -0.508 1.00 92.75 96 TRP A C 1
ATOM 742 O O . TRP A 1 96 ? 1.448 12.864 -1.417 1.00 92.75 96 TRP A O 1
ATOM 752 N N . HIS A 1 97 ? 1.994 10.796 -0.725 1.00 93.25 97 HIS A N 1
ATOM 753 C CA . HIS A 1 97 ? 1.791 10.149 -2.015 1.00 93.25 97 HIS A CA 1
ATOM 754 C C . HIS A 1 97 ? 1.434 8.666 -1.844 1.00 93.25 97 HIS A C 1
ATOM 756 O O . HIS A 1 97 ? 1.741 8.042 -0.826 1.00 93.25 97 HIS A O 1
ATOM 762 N N . LEU A 1 98 ? 0.740 8.118 -2.841 1.00 94.31 98 LEU A N 1
ATOM 763 C CA . LEU A 1 98 ? 0.444 6.690 -2.934 1.00 94.31 98 LEU A CA 1
ATOM 764 C C . LEU A 1 98 ? 1.564 6.006 -3.717 1.00 94.31 98 LEU A C 1
ATOM 766 O O . LEU A 1 98 ? 2.025 6.557 -4.714 1.00 94.31 98 LEU A O 1
ATOM 770 N N . GLY A 1 99 ? 1.987 4.825 -3.268 1.00 91.12 99 GLY A N 1
ATOM 771 C CA . GLY A 1 99 ? 3.204 4.171 -3.756 1.00 91.12 99 GLY A CA 1
ATOM 772 C C . GLY A 1 99 ? 4.467 4.815 -3.181 1.00 91.12 99 GLY A C 1
ATOM 773 O O . GLY A 1 99 ? 4.424 5.936 -2.698 1.00 91.12 99 GLY A O 1
ATOM 774 N N . GLY A 1 100 ? 5.597 4.116 -3.176 1.00 82.62 100 GLY A N 1
ATOM 775 C CA . GLY A 1 100 ? 6.831 4.562 -2.525 1.00 82.62 100 GLY A CA 1
ATOM 776 C C . GLY A 1 100 ? 8.061 3.828 -3.044 1.00 82.62 100 GLY A C 1
ATOM 777 O O . GLY A 1 100 ? 7.986 3.044 -3.982 1.00 82.62 100 GLY A O 1
ATOM 778 N N . GLN A 1 101 ? 9.223 4.062 -2.433 1.00 82.69 101 GLN A N 1
ATOM 779 C CA . GLN A 1 101 ? 10.475 3.426 -2.882 1.00 82.69 101 GLN A CA 1
ATOM 780 C C . GLN A 1 101 ? 10.448 1.898 -2.739 1.00 82.69 101 GLN A C 1
ATOM 782 O O . GLN A 1 101 ? 11.109 1.175 -3.480 1.00 82.69 101 GLN A O 1
ATOM 787 N N . ARG A 1 102 ? 9.685 1.410 -1.760 1.00 85.00 102 ARG A N 1
ATOM 788 C CA . ARG A 1 102 ? 9.468 -0.009 -1.491 1.00 85.00 102 ARG A CA 1
ATOM 789 C C . ARG A 1 102 ? 7.970 -0.264 -1.462 1.00 85.00 102 ARG A C 1
ATOM 791 O O . ARG A 1 102 ? 7.425 -0.499 -0.399 1.00 85.00 102 ARG A O 1
ATOM 798 N N . SER A 1 103 ? 7.281 -0.128 -2.586 1.00 89.19 103 SER A N 1
ATOM 799 C CA . SER A 1 103 ? 5.837 -0.371 -2.649 1.00 89.19 103 SER A CA 1
ATOM 800 C C . SER A 1 103 ? 5.485 -1.528 -3.566 1.00 89.19 103 SER A C 1
ATOM 802 O O . SER A 1 103 ? 6.197 -1.803 -4.528 1.00 89.19 103 SER A O 1
ATOM 804 N N . ILE A 1 104 ? 4.348 -2.168 -3.288 1.00 92.75 104 ILE A N 1
ATOM 805 C CA . ILE A 1 104 ? 3.761 -3.156 -4.203 1.00 92.75 104 ILE A CA 1
ATOM 806 C C . ILE A 1 104 ? 3.300 -2.482 -5.499 1.00 92.75 104 ILE A C 1
ATOM 808 O O . ILE A 1 104 ? 3.554 -3.003 -6.579 1.00 92.75 104 ILE A O 1
ATOM 812 N N . TRP A 1 105 ? 2.682 -1.303 -5.390 1.00 92.88 105 TRP A N 1
ATOM 813 C CA . TRP A 1 105 ? 2.238 -0.511 -6.536 1.00 92.88 105 TRP A CA 1
ATOM 814 C C . TRP A 1 105 ? 2.810 0.902 -6.491 1.00 92.88 105 TRP A C 1
ATOM 816 O O . TRP A 1 105 ? 2.966 1.453 -5.400 1.00 92.88 105 TRP A O 1
ATOM 826 N N . PRO A 1 106 ? 3.062 1.529 -7.650 1.00 91.56 106 PRO A N 1
ATOM 827 C CA . PRO A 1 106 ? 3.493 2.925 -7.726 1.00 91.56 106 PRO A CA 1
ATOM 828 C C . PRO A 1 106 ? 2.366 3.931 -7.425 1.00 91.56 106 PRO A C 1
ATOM 830 O O . PRO A 1 106 ? 2.616 5.130 -7.404 1.00 91.56 106 PRO A O 1
ATOM 833 N N . GLY A 1 107 ? 1.132 3.463 -7.221 1.00 92.88 107 GLY A N 1
ATOM 834 C CA . GLY A 1 107 ? -0.065 4.261 -6.960 1.00 92.88 107 GLY A CA 1
ATOM 835 C C . GLY A 1 107 ? -1.281 3.358 -6.732 1.00 92.88 107 GLY A C 1
ATOM 836 O O . GLY A 1 107 ? -1.125 2.152 -6.548 1.00 92.88 107 GLY A O 1
ATOM 837 N N . ALA A 1 108 ? -2.493 3.918 -6.748 1.00 93.19 108 ALA A N 1
ATOM 838 C CA . ALA A 1 108 ? -3.716 3.116 -6.660 1.00 93.19 108 ALA A CA 1
ATOM 839 C C . ALA A 1 108 ? -3.920 2.284 -7.950 1.00 93.19 108 ALA A C 1
ATOM 841 O O . ALA A 1 108 ? -3.940 2.867 -9.038 1.00 93.19 108 ALA A O 1
ATOM 842 N N . PRO A 1 109 ? -4.076 0.949 -7.865 1.00 93.19 109 PRO A N 1
ATOM 843 C CA . PRO A 1 109 ? -4.349 0.117 -9.036 1.00 93.19 109 PRO A CA 1
ATOM 844 C C . PRO A 1 109 ? -5.738 0.395 -9.618 1.00 93.19 109 PRO A C 1
ATOM 846 O O . PRO A 1 109 ? -6.722 0.480 -8.884 1.00 93.19 109 PRO A O 1
ATOM 849 N N . THR A 1 110 ? -5.837 0.488 -10.944 1.00 91.56 110 THR A N 1
ATOM 850 C CA . THR A 1 110 ? -7.094 0.816 -11.642 1.00 91.56 110 THR A CA 1
ATOM 851 C C . THR A 1 110 ? -8.082 -0.350 -11.717 1.00 91.56 110 THR A C 1
ATOM 853 O O . THR A 1 110 ? -9.270 -0.138 -11.958 1.00 91.56 110 THR A O 1
ATOM 856 N N . ASP A 1 111 ? -7.620 -1.579 -11.496 1.00 92.38 111 ASP A N 1
ATOM 857 C CA . ASP A 1 111 ? -8.440 -2.789 -11.414 1.00 92.38 111 ASP A CA 1
ATOM 858 C C . ASP A 1 111 ? -9.056 -2.999 -10.015 1.00 92.38 111 ASP A C 1
ATOM 860 O O . ASP A 1 111 ? -9.995 -3.782 -9.854 1.00 92.38 111 ASP A O 1
ATOM 864 N N . LEU A 1 112 ? -8.606 -2.239 -9.010 1.00 93.69 112 LEU A N 1
ATOM 865 C CA . LEU A 1 112 ? -9.214 -2.155 -7.684 1.00 93.69 112 LEU A CA 1
ATOM 866 C C . LEU A 1 112 ? -10.203 -0.983 -7.629 1.00 93.69 112 LEU A C 1
ATOM 868 O O . LEU A 1 112 ? -9.932 0.062 -7.045 1.00 93.69 112 LEU A O 1
ATOM 872 N N . LEU A 1 113 ? -11.390 -1.183 -8.206 1.00 90.88 113 LEU A N 1
ATOM 873 C CA . LEU A 1 113 ? -12.396 -0.133 -8.458 1.00 90.88 113 LEU A CA 1
ATOM 874 C C . LEU A 1 113 ? -12.825 0.698 -7.229 1.00 90.88 113 LEU A C 1
ATOM 876 O O . LEU A 1 113 ? -13.303 1.821 -7.379 1.00 90.88 113 LEU A O 1
ATOM 880 N N . ASP A 1 114 ? -12.677 0.159 -6.016 1.00 93.12 114 ASP A N 1
ATOM 881 C CA . ASP A 1 114 ? -13.004 0.858 -4.766 1.00 93.12 114 ASP A CA 1
ATOM 882 C C . ASP A 1 114 ? -11.890 1.816 -4.282 1.00 93.12 114 ASP A C 1
ATOM 884 O O . ASP A 1 114 ? -12.148 2.639 -3.398 1.00 93.12 114 ASP A O 1
ATOM 888 N N . ALA A 1 115 ? -10.665 1.723 -4.815 1.00 94.12 115 ALA A N 1
ATOM 889 C CA . ALA A 1 115 ? -9.497 2.456 -4.316 1.00 94.12 115 ALA A CA 1
ATOM 890 C C . ALA A 1 115 ? -9.602 3.972 -4.562 1.00 94.12 115 ALA A C 1
ATOM 892 O O . ALA A 1 115 ? -9.508 4.756 -3.615 1.00 94.12 115 ALA A O 1
ATOM 893 N N . ASP A 1 116 ? -9.870 4.386 -5.802 1.00 94.31 116 ASP A N 1
ATOM 894 C CA . ASP A 1 116 ? -10.007 5.798 -6.185 1.00 94.31 116 ASP A CA 1
ATOM 895 C C . ASP A 1 116 ? -11.123 6.521 -5.404 1.00 94.31 116 ASP A C 1
ATOM 897 O O . ASP A 1 116 ? -10.855 7.578 -4.813 1.00 94.31 116 ASP A O 1
ATOM 901 N N . PRO A 1 117 ? -12.357 5.973 -5.312 1.00 95.69 117 PRO A N 1
ATOM 902 C CA . PRO A 1 117 ? -13.406 6.558 -4.481 1.00 95.69 117 PRO A CA 1
ATOM 903 C C . PRO A 1 117 ? -13.022 6.658 -3.002 1.00 95.69 117 PRO A C 1
ATOM 905 O O . PRO A 1 117 ? -13.361 7.644 -2.347 1.00 95.69 117 PRO A O 1
ATOM 908 N N . PHE A 1 118 ? -12.320 5.655 -2.464 1.00 97.19 118 PHE A N 1
ATOM 909 C CA . PHE A 1 118 ? -11.887 5.648 -1.070 1.00 97.19 118 PHE A CA 1
ATOM 910 C C . PHE A 1 118 ? -10.894 6.778 -0.776 1.00 97.19 118 PHE A C 1
ATOM 912 O O . PHE A 1 118 ? -11.136 7.571 0.136 1.00 97.19 118 PHE A O 1
ATOM 919 N N . PHE A 1 119 ? -9.817 6.894 -1.556 1.00 96.75 119 PHE A N 1
ATOM 920 C CA . PHE A 1 119 ? -8.805 7.933 -1.352 1.00 96.75 119 PHE A CA 1
ATOM 921 C C . PHE A 1 119 ? -9.353 9.334 -1.643 1.00 96.75 119 PHE A C 1
ATOM 923 O O . PHE A 1 119 ? -9.118 10.263 -0.868 1.00 96.75 119 PHE A O 1
ATOM 930 N N . THR A 1 120 ? -10.184 9.493 -2.674 1.00 96.50 120 THR A N 1
ATOM 931 C CA . THR A 1 120 ? -10.835 10.780 -2.969 1.00 96.50 120 THR A CA 1
ATOM 932 C C . THR A 1 120 ? -11.740 11.230 -1.814 1.00 96.50 120 THR A C 1
ATOM 934 O O . THR A 1 120 ? -11.717 12.394 -1.418 1.00 96.50 120 THR A O 1
ATOM 937 N N . ALA A 1 121 ? -12.485 10.310 -1.188 1.00 97.44 121 ALA A N 1
ATOM 938 C CA . ALA A 1 121 ? -13.297 10.604 0.000 1.00 97.44 121 ALA A CA 1
ATOM 939 C C . ALA A 1 121 ? -12.469 10.940 1.261 1.00 97.44 121 ALA A C 1
ATOM 941 O O . ALA A 1 121 ? -13.013 11.423 2.261 1.00 97.44 121 ALA A O 1
ATOM 942 N N . LEU A 1 122 ? -11.163 10.671 1.238 1.00 96.56 122 LEU A N 1
ATOM 943 C CA . LEU A 1 122 ? -10.194 11.076 2.257 1.00 96.56 122 LEU A CA 1
ATOM 944 C C . LEU A 1 122 ? -9.494 12.404 1.916 1.00 96.56 122 LEU A C 1
ATOM 946 O O . LEU A 1 122 ? -8.709 12.888 2.723 1.00 96.56 122 LEU A O 1
ATOM 950 N N . GLY A 1 123 ? -9.804 13.015 0.767 1.00 95.56 123 GLY A N 1
ATOM 951 C CA . GLY A 1 123 ? -9.240 14.295 0.331 1.00 95.56 123 GLY A CA 1
ATOM 952 C C . GLY A 1 123 ? -7.990 14.176 -0.541 1.00 95.56 123 GLY A C 1
ATOM 953 O O . GLY A 1 123 ? -7.366 15.193 -0.839 1.00 95.56 123 GLY A O 1
ATOM 954 N N . TRP A 1 124 ? -7.623 12.965 -0.966 1.00 95.25 124 TRP A N 1
ATOM 955 C CA . TRP A 1 124 ? -6.521 12.772 -1.903 1.00 95.25 124 TRP A CA 1
ATOM 956 C C . TRP A 1 124 ? -6.910 13.277 -3.290 1.00 95.25 124 TRP A C 1
ATOM 958 O O . TRP A 1 124 ? -8.038 13.083 -3.748 1.00 95.25 124 TRP A O 1
ATOM 968 N N . VAL A 1 125 ? -5.952 13.898 -3.975 1.00 94.00 125 VAL A N 1
ATOM 969 C CA . VAL A 1 125 ? -6.087 14.271 -5.384 1.00 94.00 125 VAL A CA 1
ATOM 970 C C . VAL A 1 125 ? -5.351 13.228 -6.208 1.00 94.00 125 VAL A C 1
ATOM 972 O O . VAL A 1 125 ? -4.122 13.155 -6.169 1.00 94.00 125 VAL A O 1
ATOM 975 N N . MET A 1 126 ? -6.106 12.410 -6.939 1.00 91.06 126 MET A N 1
ATOM 976 C CA . MET A 1 126 ? -5.527 11.400 -7.820 1.00 91.06 126 MET A CA 1
ATOM 977 C C . MET A 1 126 ? -4.806 12.084 -8.985 1.00 91.06 126 MET A C 1
ATOM 979 O O . MET A 1 126 ? -5.337 13.002 -9.612 1.00 91.06 126 MET A O 1
ATOM 983 N N . GLY A 1 127 ? -3.557 11.677 -9.207 1.00 86.44 127 GLY A N 1
ATOM 984 C CA . GLY A 1 127 ? -2.636 12.333 -10.127 1.00 86.44 127 GLY A CA 1
ATOM 985 C C . GLY A 1 127 ? -2.544 11.654 -11.490 1.00 86.44 127 GLY A C 1
ATOM 986 O O . GLY A 1 127 ? -3.538 11.406 -12.166 1.00 86.44 127 GLY A O 1
ATOM 987 N N . HIS A 1 128 ? -1.306 11.407 -11.912 1.00 84.31 128 HIS A N 1
ATOM 988 C CA . HIS A 1 128 ? -0.983 10.814 -13.203 1.00 84.31 128 HIS A CA 1
ATOM 989 C C . HIS A 1 128 ? -1.134 9.291 -13.187 1.00 84.31 128 HIS A C 1
ATOM 991 O O . HIS A 1 128 ? -1.006 8.639 -12.154 1.00 84.31 128 HIS A O 1
ATOM 997 N N . THR A 1 129 ? -1.362 8.725 -14.367 1.00 88.81 129 THR A N 1
ATOM 998 C CA . THR A 1 129 ? -1.395 7.278 -14.569 1.00 88.81 129 THR A CA 1
ATOM 999 C C . THR A 1 129 ? 0.021 6.733 -14.720 1.00 88.81 129 THR A C 1
ATOM 1001 O O . THR A 1 129 ? 0.817 7.264 -15.496 1.00 88.81 129 THR A O 1
ATOM 1004 N N . VAL A 1 130 ? 0.305 5.642 -14.015 1.00 89.75 130 VAL A N 1
ATOM 1005 C CA . VAL A 1 130 ? 1.491 4.803 -14.220 1.00 89.75 130 VAL A CA 1
ATOM 1006 C C . VAL A 1 130 ? 1.022 3.479 -14.816 1.00 89.75 130 VAL A C 1
ATOM 1008 O O . VAL A 1 130 ? -0.049 2.990 -14.458 1.00 89.75 130 VAL A O 1
ATOM 1011 N N . VAL A 1 131 ? 1.787 2.929 -15.759 1.00 90.94 131 VAL A N 1
ATOM 1012 C CA . VAL A 1 131 ? 1.450 1.677 -16.443 1.00 90.94 131 VAL A CA 1
ATOM 1013 C C . VAL A 1 131 ? 2.580 0.672 -16.298 1.00 90.94 131 VAL A C 1
ATOM 1015 O O . VAL A 1 131 ? 3.734 0.985 -16.592 1.00 90.94 131 VAL A O 1
ATOM 1018 N N . ASP A 1 132 ? 2.228 -0.547 -15.903 1.00 90.81 132 ASP A N 1
ATOM 1019 C CA . ASP A 1 132 ? 3.138 -1.682 -15.961 1.00 90.81 132 ASP A CA 1
ATOM 1020 C C . ASP A 1 132 ? 3.082 -2.280 -17.368 1.00 90.81 132 ASP A C 1
ATOM 1022 O O . ASP A 1 132 ? 2.025 -2.679 -17.863 1.00 90.81 132 ASP A O 1
ATOM 1026 N N . MET A 1 133 ? 4.233 -2.323 -18.037 1.00 93.62 133 MET A N 1
ATOM 1027 C CA . MET A 1 133 ? 4.359 -2.914 -19.364 1.00 93.62 133 MET A CA 1
ATOM 1028 C C . MET A 1 133 ? 4.974 -4.298 -19.250 1.00 93.62 133 MET A C 1
ATOM 1030 O O . MET A 1 133 ? 6.061 -4.470 -18.701 1.00 93.62 133 MET A O 1
ATOM 1034 N N . SER A 1 134 ? 4.302 -5.283 -19.832 1.00 92.38 134 SER A N 1
ATOM 1035 C CA . SER A 1 134 ? 4.844 -6.625 -19.983 1.00 92.38 134 SER A CA 1
ATOM 1036 C C . SER A 1 134 ? 4.819 -7.032 -21.447 1.00 92.38 134 SER A C 1
ATOM 1038 O O . SER A 1 134 ? 3.927 -6.669 -22.214 1.00 92.38 134 SER A O 1
ATOM 1040 N N . MET A 1 135 ? 5.844 -7.772 -21.845 1.00 92.75 135 MET A N 1
ATOM 1041 C CA . MET A 1 135 ? 5.955 -8.364 -23.166 1.00 92.75 135 MET A CA 1
ATOM 1042 C C . MET A 1 135 ? 6.705 -9.687 -23.014 1.00 92.75 135 MET A C 1
ATOM 1044 O O . MET A 1 135 ? 7.745 -9.708 -22.352 1.00 92.75 135 MET A O 1
ATOM 1048 N N . PRO A 1 136 ? 6.220 -10.787 -23.610 1.00 93.50 136 PRO A N 1
ATOM 1049 C CA . PRO A 1 136 ? 6.999 -12.014 -23.696 1.00 93.50 136 PRO A CA 1
ATOM 1050 C C . PRO A 1 136 ? 8.322 -11.757 -24.428 1.00 93.50 136 PRO A C 1
ATOM 1052 O O . PRO A 1 136 ? 8.328 -11.207 -25.527 1.00 93.50 136 PRO A O 1
ATOM 1055 N N . THR A 1 137 ? 9.444 -12.162 -23.832 1.00 94.69 137 THR A N 1
ATOM 1056 C CA . THR A 1 137 ? 10.788 -11.931 -24.394 1.00 94.69 137 THR A CA 1
ATOM 1057 C C . THR A 1 137 ? 11.462 -13.193 -24.932 1.00 94.69 137 THR A C 1
ATOM 1059 O O . THR A 1 137 ? 12.597 -13.111 -25.393 1.00 94.69 137 THR A O 1
ATOM 1062 N N . SER A 1 138 ? 10.783 -14.348 -24.923 1.00 95.12 138 SER A N 1
ATOM 1063 C CA . SER A 1 138 ? 11.347 -15.641 -25.354 1.00 95.12 138 SER A CA 1
ATOM 1064 C C . SER A 1 138 ? 11.946 -15.608 -26.760 1.00 95.12 138 SER A C 1
ATOM 1066 O O . SER A 1 138 ? 12.994 -16.201 -26.996 1.00 95.12 138 SER A O 1
ATOM 1068 N N . ASP A 1 139 ? 11.306 -14.870 -27.667 1.00 92.69 139 ASP A N 1
ATOM 1069 C CA . ASP A 1 139 ? 11.713 -14.730 -29.068 1.00 92.69 139 ASP A CA 1
ATOM 1070 C C . ASP A 1 139 ? 12.128 -13.294 -29.406 1.00 92.69 139 ASP A C 1
ATOM 1072 O O . ASP A 1 139 ? 12.187 -12.906 -30.576 1.00 92.69 139 ASP A O 1
ATOM 1076 N N . PHE A 1 140 ? 12.412 -12.483 -28.380 1.00 92.69 140 PHE A N 1
ATOM 1077 C CA . PHE A 1 140 ? 12.827 -11.104 -28.574 1.00 92.69 140 PHE A CA 1
ATOM 1078 C C . PHE A 1 140 ? 14.161 -11.057 -29.320 1.00 92.69 140 PHE A C 1
ATOM 1080 O O . PHE A 1 140 ? 15.174 -11.606 -28.882 1.00 92.69 140 PHE A O 1
ATOM 1087 N N . ARG A 1 141 ? 14.161 -10.359 -30.454 1.00 90.50 141 ARG A N 1
ATOM 1088 C CA . ARG A 1 141 ? 15.361 -10.045 -31.224 1.00 90.50 141 ARG A CA 1
ATOM 1089 C C . ARG A 1 141 ? 15.419 -8.544 -31.421 1.00 90.50 141 ARG A C 1
ATOM 1091 O O . ARG A 1 141 ? 14.434 -7.937 -31.834 1.00 90.50 141 ARG A O 1
ATOM 1098 N N . LEU A 1 142 ? 16.582 -7.962 -31.142 1.00 90.75 142 LEU A N 1
ATOM 1099 C CA . LEU A 1 142 ? 16.845 -6.580 -31.520 1.00 90.75 142 LEU A CA 1
ATOM 1100 C C . LEU A 1 142 ? 16.801 -6.466 -33.043 1.00 90.75 142 LEU A C 1
ATOM 1102 O O . LEU A 1 142 ? 17.376 -7.300 -33.747 1.00 90.75 142 LEU A O 1
ATOM 1106 N N . ASP A 1 143 ? 16.155 -5.413 -33.536 1.00 92.94 143 ASP A N 1
ATOM 1107 C CA . ASP A 1 143 ? 16.297 -5.009 -34.929 1.00 92.94 143 ASP A CA 1
ATOM 1108 C C . ASP A 1 143 ? 17.792 -4.755 -35.216 1.00 92.94 143 ASP A C 1
ATOM 1110 O O . ASP A 1 143 ? 18.413 -4.005 -34.454 1.00 92.94 143 ASP A O 1
ATOM 1114 N N . PRO A 1 144 ? 18.395 -5.359 -36.262 1.00 92.62 144 PRO A N 1
ATOM 1115 C CA . PRO A 1 144 ? 19.802 -5.154 -36.612 1.00 92.62 144 PRO A CA 1
ATOM 1116 C C . PRO A 1 144 ? 20.219 -3.684 -36.774 1.0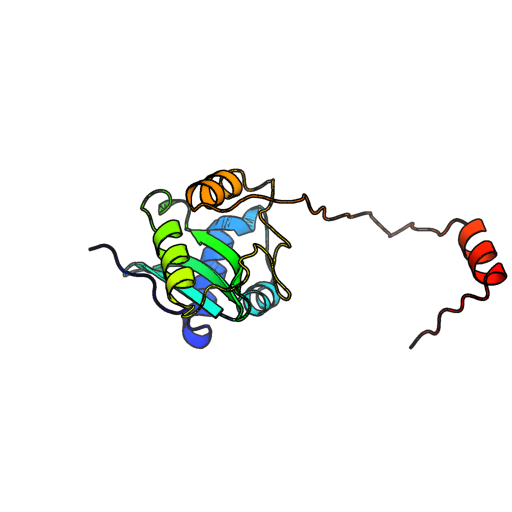0 92.62 144 PRO A C 1
ATOM 1118 O O . PRO A 1 144 ? 21.394 -3.359 -36.579 1.00 92.62 144 PRO A O 1
ATOM 1121 N N . GLU A 1 145 ? 19.284 -2.783 -37.087 1.00 95.31 145 GLU A N 1
ATOM 1122 C CA . GLU A 1 145 ? 19.547 -1.344 -37.146 1.00 95.31 145 GLU A CA 1
ATOM 1123 C C . GLU A 1 145 ? 19.938 -0.768 -35.773 1.00 95.31 145 GLU A C 1
ATOM 1125 O O . GLU A 1 145 ? 20.781 0.129 -35.693 1.00 95.31 145 GLU A O 1
ATOM 1130 N N . ILE A 1 146 ? 19.385 -1.299 -34.676 1.00 93.69 146 ILE A N 1
ATOM 1131 C CA . ILE A 1 146 ? 19.650 -0.800 -33.321 1.00 93.69 146 ILE A CA 1
ATOM 1132 C C . ILE A 1 146 ? 21.129 -1.009 -32.948 1.00 93.69 146 ILE A C 1
ATOM 1134 O O . ILE A 1 146 ? 21.798 -0.004 -32.698 1.00 93.69 146 ILE A O 1
ATOM 1138 N N . PRO A 1 147 ? 21.706 -2.232 -32.976 1.00 91.31 147 PRO A N 1
ATOM 1139 C CA . PRO A 1 147 ? 23.137 -2.420 -32.738 1.00 91.31 147 PRO A CA 1
ATOM 1140 C C . PRO A 1 147 ? 24.029 -1.594 -33.674 1.00 91.31 147 PRO A C 1
ATOM 1142 O O . PRO A 1 147 ? 25.037 -1.048 -33.224 1.00 91.31 147 PRO A O 1
ATOM 1145 N N . ALA A 1 148 ? 23.659 -1.450 -34.953 1.00 91.56 148 ALA A N 1
ATOM 1146 C CA . ALA A 1 148 ? 24.425 -0.652 -35.911 1.00 91.56 148 ALA A CA 1
ATOM 1147 C C . ALA A 1 148 ? 24.478 0.833 -35.511 1.00 91.56 148 ALA A C 1
ATOM 1149 O O . ALA A 1 148 ? 25.551 1.442 -35.501 1.00 91.56 148 ALA A O 1
ATOM 1150 N N . ARG A 1 149 ? 23.337 1.409 -35.112 1.00 94.69 149 ARG A N 1
ATOM 1151 C CA . ARG A 1 149 ? 23.251 2.788 -34.607 1.00 94.69 149 ARG A CA 1
ATOM 1152 C C . ARG A 1 149 ? 24.013 2.971 -33.301 1.00 94.69 149 ARG A C 1
ATOM 1154 O O . ARG A 1 149 ? 24.696 3.978 -33.136 1.00 94.69 149 ARG A O 1
ATOM 1161 N N . MET A 1 150 ? 23.928 2.005 -32.391 1.00 94.31 150 MET A N 1
ATOM 1162 C CA . MET A 1 150 ? 24.661 2.037 -31.124 1.00 94.31 150 MET A CA 1
ATOM 1163 C C . MET A 1 150 ? 26.175 2.036 -31.343 1.00 94.31 150 MET A C 1
ATOM 1165 O O . MET A 1 150 ? 26.878 2.855 -30.750 1.00 94.31 150 MET A O 1
ATOM 1169 N N . ALA A 1 151 ? 26.665 1.181 -32.245 1.00 92.56 151 ALA A N 1
ATOM 1170 C CA . ALA A 1 151 ? 28.075 1.129 -32.616 1.00 92.56 151 ALA A CA 1
ATOM 1171 C C . ALA A 1 151 ? 28.545 2.442 -33.262 1.00 92.56 151 ALA A C 1
ATOM 1173 O O . ALA A 1 151 ? 29.588 2.971 -32.879 1.00 92.56 151 ALA A O 1
ATOM 1174 N N . ALA A 1 152 ? 27.759 3.008 -34.185 1.00 95.25 152 ALA A N 1
ATOM 1175 C CA . ALA A 1 152 ? 28.055 4.302 -34.804 1.00 95.25 152 ALA A CA 1
ATOM 1176 C C . ALA A 1 152 ? 28.093 5.455 -33.783 1.00 95.25 152 ALA A C 1
ATOM 1178 O O . ALA A 1 152 ? 28.871 6.392 -33.940 1.00 95.25 152 ALA A O 1
ATOM 1179 N N . ALA A 1 153 ? 27.291 5.367 -32.717 1.00 96.31 153 ALA A N 1
ATOM 1180 C CA . ALA A 1 153 ? 27.282 6.316 -31.607 1.00 96.31 153 ALA A CA 1
ATOM 1181 C C . ALA A 1 153 ? 28.381 6.057 -30.554 1.00 96.31 153 ALA A C 1
ATOM 1183 O O . ALA A 1 153 ? 28.455 6.779 -29.562 1.00 96.31 153 ALA A O 1
ATOM 1184 N N . GLY A 1 154 ? 29.228 5.037 -30.736 1.00 95.50 154 GLY A N 1
ATOM 1185 C CA . GLY A 1 154 ? 30.284 4.682 -29.786 1.00 95.50 154 GLY A CA 1
ATOM 1186 C C . GLY A 1 154 ? 29.776 4.092 -28.466 1.00 95.50 154 GLY A C 1
ATOM 1187 O O . GLY A 1 154 ? 30.538 4.033 -27.502 1.00 95.50 154 GLY A O 1
ATOM 1188 N N . VAL A 1 155 ? 28.515 3.649 -28.405 1.00 94.12 155 VAL A N 1
ATOM 1189 C CA . VAL A 1 155 ? 27.949 3.020 -27.207 1.00 94.12 155 VAL A CA 1
ATOM 1190 C C . VAL A 1 155 ? 28.559 1.633 -27.028 1.00 94.12 155 VAL A C 1
ATOM 1192 O O . VAL A 1 155 ? 28.594 0.829 -27.960 1.00 94.12 155 VAL A O 1
ATOM 1195 N N . ARG A 1 156 ? 29.026 1.347 -25.812 1.00 85.81 156 ARG A N 1
ATOM 1196 C CA . ARG A 1 156 ? 29.531 0.037 -25.400 1.00 85.81 156 ARG A CA 1
ATOM 1197 C C . ARG A 1 156 ? 28.759 -0.425 -24.177 1.00 85.81 156 ARG A C 1
ATOM 1199 O O . ARG A 1 156 ? 28.481 0.375 -23.289 1.00 85.81 156 ARG A O 1
ATOM 1206 N N . PHE A 1 157 ? 28.419 -1.706 -24.156 1.00 82.06 157 PHE A N 1
ATOM 1207 C CA .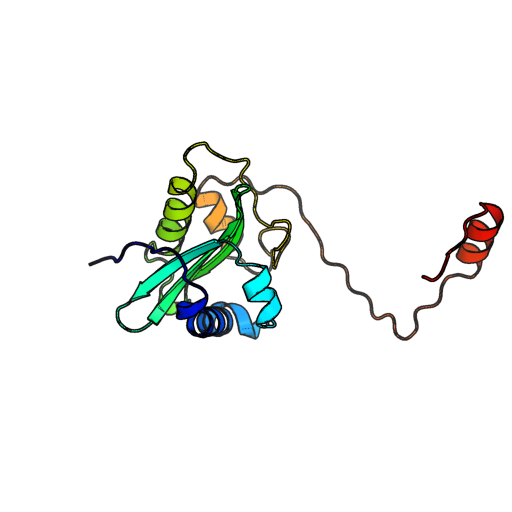 PHE A 1 157 ? 27.923 -2.359 -22.957 1.00 82.06 157 PHE A CA 1
ATOM 1208 C C . PHE A 1 157 ? 29.089 -3.091 -22.318 1.00 82.06 157 PHE A C 1
ATOM 1210 O O . PHE A 1 157 ? 29.646 -4.005 -22.926 1.00 82.06 157 PHE A O 1
ATOM 1217 N N . ASP A 1 158 ? 29.447 -2.690 -21.108 1.00 81.00 158 ASP A N 1
ATOM 1218 C CA . ASP A 1 158 ? 30.346 -3.478 -20.283 1.00 81.00 158 ASP A CA 1
ATOM 1219 C C . ASP A 1 158 ? 29.485 -4.482 -19.515 1.00 81.00 158 ASP A C 1
ATOM 1221 O O . ASP A 1 158 ? 28.540 -4.108 -18.816 1.00 81.00 158 ASP A O 1
ATOM 1225 N N . HIS A 1 159 ? 29.766 -5.771 -19.688 1.00 62.34 159 HIS A N 1
ATOM 1226 C CA . HIS A 1 159 ? 29.213 -6.785 -18.802 1.00 62.34 159 HIS A CA 1
ATOM 1227 C C . HIS A 1 159 ? 30.048 -6.777 -17.520 1.00 62.34 159 HIS A C 1
ATOM 1229 O O . HIS A 1 159 ? 31.265 -6.959 -17.586 1.00 62.34 159 HIS A O 1
ATOM 1235 N N . ALA A 1 160 ? 29.393 -6.504 -16.390 1.00 45.44 160 ALA A N 1
ATOM 1236 C CA . ALA A 1 160 ? 29.974 -6.664 -15.059 1.00 45.44 160 ALA A CA 1
ATOM 1237 C C . ALA A 1 160 ? 30.107 -8.147 -14.689 1.00 45.44 160 ALA A C 1
ATOM 1239 O O . ALA A 1 160 ? 29.221 -8.934 -15.102 1.00 45.44 160 ALA A O 1
#